Protein AF-A0A2Y8H278-F1 (afdb_monomer_lite)

Sequence (69 aa):
MPEKSLPEKKIVSVTVLLDSESNKKLIAAAKLSGHSKGVEAGLRLTHHLNTVPELGENSYWEILLPEDK

Foldseek 3Di:
DDDPDDPDDDDDDDDDDDDPVRLVVLVVQCVVVVHDSVVSVVVVVVVVVVPDPPQDPPNPPPVDDDPDD

Organism: Escherichia coli (NCBI:txid562)

pLDDT: mean 77.43, std 17.64, range [43.81, 97.62]

Radius of gyration: 16.71 Å; chains: 1; bounding box: 56×20×39 Å

InterPro domains:
  IPR008876 Relaxosome protein TraY [PF05509] (14-57)

Secondary structure (DSSP, 8-state):
----PPPP-----------HHHHHHHHHHHHHHT--HHHHHHHHHHHHHHHS----TTTTSTTS-PPP-

Structure (mmCIF, N/CA/C/O backbone):
data_AF-A0A2Y8H278-F1
#
_entry.id   AF-A0A2Y8H278-F1
#
loop_
_atom_site.group_PDB
_atom_site.id
_atom_site.type_symbol
_atom_site.label_atom_id
_atom_site.label_alt_id
_atom_site.label_comp_id
_atom_site.label_asym_id
_atom_site.label_entity_id
_atom_site.label_seq_id
_atom_site.pdbx_PDB_ins_code
_atom_site.Cartn_x
_atom_site.Cartn_y
_atom_site.Cartn_z
_atom_site.occupancy
_atom_site.B_iso_or_equiv
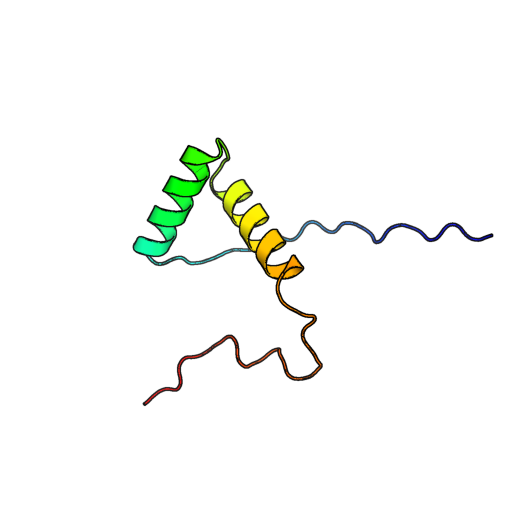_atom_site.auth_seq_id
_atom_site.auth_comp_id
_atom_site.auth_asym_id
_atom_site.auth_atom_id
_atom_site.pdbx_PDB_model_num
ATOM 1 N N . MET A 1 1 ? 41.370 2.572 -5.014 1.00 52.09 1 MET A N 1
ATOM 2 C CA . MET A 1 1 ? 40.075 1.943 -5.350 1.00 52.09 1 MET A CA 1
ATOM 3 C C . MET A 1 1 ? 39.000 2.965 -5.034 1.00 52.09 1 MET A C 1
ATOM 5 O O . MET A 1 1 ? 39.007 3.416 -3.897 1.00 52.09 1 MET A O 1
ATOM 9 N N . PRO A 1 2 ? 38.167 3.426 -5.979 1.00 55.78 2 PRO A N 1
ATOM 10 C CA . PRO A 1 2 ? 37.083 4.327 -5.614 1.00 55.78 2 PRO A CA 1
ATOM 11 C C . PRO A 1 2 ? 35.987 3.518 -4.910 1.00 55.78 2 PRO A C 1
ATOM 13 O O . PRO A 1 2 ? 35.531 2.499 -5.431 1.00 55.78 2 PRO A O 1
ATOM 16 N N . GLU A 1 3 ? 35.603 3.950 -3.710 1.00 57.50 3 GLU A N 1
ATOM 17 C CA . GLU A 1 3 ? 34.402 3.468 -3.031 1.00 57.50 3 GLU A CA 1
ATOM 18 C C . GLU A 1 3 ? 33.194 3.750 -3.926 1.00 57.50 3 GLU A C 1
ATOM 20 O O . GLU A 1 3 ? 32.938 4.886 -4.325 1.00 57.50 3 GLU A O 1
ATOM 25 N N . LYS A 1 4 ? 32.459 2.697 -4.280 1.00 57.00 4 LYS A N 1
ATOM 26 C CA . LYS A 1 4 ? 31.196 2.817 -5.001 1.00 57.00 4 LYS A CA 1
ATOM 27 C C . LYS A 1 4 ? 30.195 3.417 -4.010 1.00 57.00 4 LYS A C 1
ATOM 29 O O . LYS A 1 4 ? 29.753 2.718 -3.100 1.00 57.00 4 LYS A O 1
ATOM 34 N N . SER A 1 5 ? 29.902 4.711 -4.131 1.00 62.72 5 SER A N 1
ATOM 35 C CA . SER A 1 5 ? 28.909 5.368 -3.283 1.00 62.72 5 SER A CA 1
ATOM 36 C C . SER A 1 5 ? 27.569 4.644 -3.421 1.00 62.72 5 SER A C 1
ATOM 38 O O . SER A 1 5 ? 27.127 4.313 -4.524 1.00 62.72 5 SER A O 1
ATOM 40 N N . LEU A 1 6 ? 26.943 4.331 -2.286 1.00 61.75 6 LEU A N 1
ATOM 41 C CA . LEU A 1 6 ? 25.603 3.753 -2.281 1.00 61.75 6 LEU A CA 1
ATOM 42 C C . LEU A 1 6 ? 24.633 4.749 -2.938 1.00 61.75 6 LEU A C 1
ATOM 44 O O . LEU A 1 6 ? 24.770 5.953 -2.710 1.00 61.75 6 LEU A O 1
ATOM 48 N N . PRO A 1 7 ? 23.664 4.275 -3.742 1.00 64.81 7 PRO A N 1
ATOM 49 C CA . PRO A 1 7 ? 22.705 5.156 -4.393 1.00 64.81 7 PRO A CA 1
ATOM 50 C C . PRO A 1 7 ? 21.966 5.995 -3.344 1.00 64.81 7 PRO A C 1
ATOM 52 O O . PRO A 1 7 ? 21.523 5.477 -2.315 1.00 64.81 7 PRO A O 1
ATOM 55 N N . GLU A 1 8 ? 21.846 7.298 -3.601 1.00 78.12 8 GLU A N 1
ATOM 56 C CA . GLU A 1 8 ? 21.148 8.224 -2.711 1.00 78.12 8 GLU A CA 1
ATOM 57 C C . GLU A 1 8 ? 19.701 7.766 -2.495 1.00 78.12 8 GLU A C 1
ATOM 59 O O . GLU A 1 8 ? 18.909 7.660 -3.436 1.00 78.12 8 GLU A O 1
ATOM 64 N N . LYS A 1 9 ? 19.332 7.506 -1.237 1.00 73.00 9 LYS A N 1
ATOM 65 C CA . LYS A 1 9 ? 17.943 7.211 -0.879 1.00 73.00 9 LYS A CA 1
ATOM 66 C C . LYS A 1 9 ? 17.122 8.492 -0.991 1.00 73.00 9 LYS A C 1
ATOM 68 O O . LYS A 1 9 ? 17.307 9.417 -0.204 1.00 73.00 9 LYS A O 1
ATOM 73 N N . LYS A 1 10 ? 16.185 8.529 -1.939 1.00 78.75 10 LYS A N 1
ATOM 74 C CA . LYS A 1 10 ? 15.204 9.612 -2.076 1.00 78.75 10 LYS A CA 1
ATOM 75 C C . LYS A 1 10 ? 13.891 9.217 -1.411 1.00 78.75 10 LYS A C 1
ATOM 77 O O . LYS A 1 10 ? 13.387 8.118 -1.629 1.00 78.75 10 LYS A O 1
ATOM 82 N N . ILE A 1 11 ? 13.334 10.121 -0.608 1.00 77.94 11 ILE A N 1
ATOM 83 C CA . ILE A 1 11 ? 11.983 9.961 -0.067 1.00 77.94 11 ILE A CA 1
ATOM 84 C C . ILE A 1 11 ? 10.998 10.288 -1.189 1.00 77.94 11 ILE A C 1
ATOM 86 O O . ILE A 1 11 ? 11.018 11.392 -1.730 1.00 77.94 11 ILE A O 1
ATOM 90 N N . VAL A 1 12 ? 10.136 9.331 -1.526 1.00 77.19 12 VAL A N 1
ATOM 91 C CA . VAL A 1 12 ? 9.059 9.505 -2.506 1.00 77.19 12 VAL A CA 1
ATOM 92 C C . VAL A 1 12 ? 7.727 9.428 -1.769 1.00 77.19 12 VAL A C 1
ATOM 94 O O . VAL A 1 12 ? 7.501 8.504 -0.990 1.00 77.19 12 VAL A O 1
ATOM 97 N N . SER A 1 13 ? 6.849 10.404 -2.002 1.00 81.94 13 SER A N 1
ATOM 98 C CA . SER A 1 13 ? 5.466 10.367 -1.516 1.00 81.94 13 SER A CA 1
ATOM 99 C C . SER A 1 13 ? 4.556 9.842 -2.619 1.00 81.94 13 SER A C 1
ATOM 101 O O . SER A 1 13 ? 4.597 10.345 -3.738 1.00 81.94 13 SER A O 1
ATOM 103 N N . VAL A 1 14 ? 3.735 8.841 -2.302 1.00 80.88 14 VAL A N 1
ATOM 104 C CA . VAL A 1 14 ? 2.782 8.229 -3.238 1.00 80.88 14 VAL A CA 1
ATOM 105 C C . VAL A 1 14 ? 1.383 8.312 -2.636 1.00 80.88 14 VAL A C 1
ATOM 107 O O . VAL A 1 14 ? 1.180 7.962 -1.473 1.00 80.88 14 VAL A O 1
ATOM 110 N N . THR A 1 15 ? 0.409 8.761 -3.426 1.00 86.06 15 THR A N 1
ATOM 111 C CA . THR A 1 15 ? -1.014 8.721 -3.070 1.00 86.06 15 THR A CA 1
ATOM 112 C C . THR A 1 15 ? -1.690 7.621 -3.872 1.00 86.06 15 THR A C 1
ATOM 114 O O . THR A 1 15 ? -1.585 7.593 -5.093 1.00 86.06 15 THR A O 1
ATOM 117 N N . VAL A 1 16 ? -2.385 6.713 -3.187 1.00 82.25 16 VAL A N 1
ATOM 118 C CA . VAL A 1 16 ? -3.087 5.588 -3.814 1.00 82.25 16 VAL A CA 1
ATOM 119 C C . VAL A 1 16 ? -4.568 5.684 -3.476 1.00 82.25 16 VAL A C 1
ATOM 121 O O . VAL A 1 16 ? -4.936 5.773 -2.303 1.00 82.25 16 VAL A O 1
ATOM 124 N N . LEU A 1 17 ? -5.411 5.650 -4.505 1.00 88.19 17 LEU A N 1
ATOM 125 C CA . LEU A 1 17 ? -6.854 5.494 -4.358 1.00 88.19 17 LEU A CA 1
ATOM 126 C C . LEU A 1 17 ? -7.180 4.002 -4.336 1.00 88.19 17 LEU A C 1
ATOM 128 O O . LEU A 1 17 ? -6.756 3.256 -5.213 1.00 88.19 17 LEU A O 1
ATOM 132 N N . LEU A 1 18 ? -7.915 3.569 -3.316 1.00 89.38 18 LEU A N 1
ATOM 133 C CA . LEU A 1 18 ? -8.350 2.185 -3.163 1.00 89.38 18 LEU A CA 1
ATOM 134 C C . LEU A 1 18 ? -9.870 2.143 -3.154 1.00 89.38 18 LEU A C 1
ATOM 136 O O . LEU A 1 18 ? -10.509 2.963 -2.489 1.00 89.38 18 LEU A O 1
ATOM 140 N N . ASP A 1 19 ? -10.436 1.146 -3.828 1.00 93.38 19 ASP A N 1
ATOM 141 C CA . ASP A 1 19 ? -11.830 0.785 -3.612 1.00 93.38 19 ASP A CA 1
ATOM 142 C C . ASP A 1 19 ? -12.054 0.318 -2.155 1.00 93.38 19 ASP A C 1
ATOM 144 O O . ASP A 1 19 ? -11.117 0.062 -1.386 1.00 93.38 19 ASP A O 1
ATOM 148 N N . SER A 1 20 ? -13.323 0.210 -1.761 1.00 95.00 20 SER A N 1
ATOM 149 C CA . SER A 1 20 ? -13.707 -0.151 -0.391 1.00 95.00 20 SER A CA 1
ATOM 150 C C . SER A 1 20 ? -13.164 -1.518 0.048 1.00 95.00 20 SER A C 1
ATOM 152 O O . SER A 1 20 ? -12.699 -1.663 1.182 1.00 95.00 20 SER A O 1
ATOM 154 N N . GLU A 1 21 ? -13.168 -2.510 -0.841 1.00 95.75 21 GLU A N 1
ATOM 155 C CA . GLU A 1 21 ? -12.726 -3.874 -0.543 1.00 95.75 21 GLU A CA 1
ATOM 156 C C . GLU A 1 21 ? -11.203 -3.946 -0.394 1.00 95.75 21 GLU A C 1
ATOM 158 O O . GLU A 1 21 ? -10.685 -4.492 0.586 1.00 95.75 21 GLU A O 1
ATOM 163 N N . SER A 1 22 ? -10.471 -3.319 -1.310 1.00 93.94 22 SER A N 1
ATOM 164 C CA . SER A 1 22 ? -9.015 -3.180 -1.266 1.00 93.94 22 SER A CA 1
ATOM 165 C C . SER A 1 22 ? -8.562 -2.422 -0.013 1.00 93.94 22 SER A C 1
ATOM 167 O O . SER A 1 22 ? -7.618 -2.832 0.671 1.00 93.94 22 SER A O 1
ATOM 169 N N . ASN A 1 23 ? -9.286 -1.367 0.365 1.00 95.19 23 ASN A N 1
ATOM 170 C CA . ASN A 1 23 ? -9.028 -0.621 1.591 1.00 95.19 23 ASN A CA 1
ATOM 171 C C . ASN A 1 23 ? -9.236 -1.475 2.857 1.00 95.19 23 ASN A C 1
ATOM 173 O O . ASN A 1 23 ? -8.401 -1.436 3.765 1.00 95.19 23 ASN A O 1
ATOM 177 N N . LYS A 1 24 ? -10.310 -2.277 2.920 1.00 97.44 24 LYS A N 1
ATOM 178 C CA . LYS A 1 24 ? -10.558 -3.205 4.041 1.00 97.44 24 LYS A CA 1
ATOM 179 C C . LYS A 1 24 ? -9.438 -4.234 4.175 1.00 97.44 24 LYS A C 1
ATOM 181 O O . LYS A 1 24 ? -8.952 -4.451 5.286 1.00 97.44 24 LYS A O 1
ATOM 186 N N . LYS A 1 25 ? -8.992 -4.820 3.058 1.00 96.69 25 LYS A N 1
ATOM 187 C CA . LYS A 1 25 ? -7.872 -5.777 3.035 1.00 96.69 25 LYS A CA 1
ATOM 188 C C . LYS A 1 25 ? -6.588 -5.151 3.577 1.00 96.69 25 LYS A C 1
ATOM 190 O O . LYS A 1 25 ? -5.929 -5.757 4.420 1.00 96.69 25 LYS A O 1
ATOM 195 N N . LEU A 1 26 ? -6.266 -3.925 3.158 1.00 95.62 26 LEU A N 1
ATOM 196 C CA . LEU A 1 26 ? -5.089 -3.210 3.653 1.00 95.62 26 LEU A CA 1
ATOM 197 C C . LEU A 1 26 ? -5.182 -2.914 5.159 1.00 95.62 26 LEU A C 1
ATOM 199 O O . LEU A 1 26 ? -4.205 -3.099 5.879 1.00 95.62 26 LEU A O 1
ATOM 203 N N . ILE A 1 27 ? -6.351 -2.493 5.654 1.00 97.06 27 ILE A N 1
ATOM 204 C CA . ILE A 1 27 ? -6.566 -2.248 7.090 1.00 97.06 27 ILE A CA 1
ATOM 205 C C . ILE A 1 27 ? -6.406 -3.541 7.897 1.00 97.06 27 ILE A C 1
ATOM 207 O O . ILE A 1 27 ? -5.771 -3.525 8.950 1.00 97.06 27 ILE A O 1
ATOM 211 N N . ALA A 1 28 ? -6.972 -4.653 7.424 1.00 97.62 28 ALA A N 1
ATOM 212 C CA . ALA A 1 28 ? -6.842 -5.945 8.091 1.00 97.62 28 ALA A CA 1
ATOM 213 C C . ALA A 1 28 ? -5.377 -6.402 8.147 1.00 97.62 28 ALA A C 1
ATOM 215 O O . ALA A 1 28 ? -4.902 -6.788 9.211 1.00 97.62 28 ALA A O 1
ATOM 216 N N . ALA A 1 29 ? -4.650 -6.280 7.034 1.00 96.81 29 ALA A N 1
ATOM 217 C CA . ALA A 1 29 ? -3.227 -6.590 6.976 1.00 96.81 29 ALA A CA 1
ATOM 218 C C . ALA A 1 29 ? -2.405 -5.743 7.954 1.00 96.81 29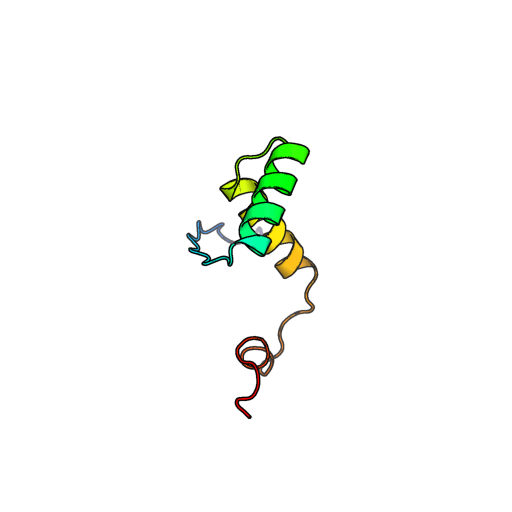 ALA A C 1
ATOM 220 O O . ALA A 1 29 ? -1.649 -6.302 8.740 1.00 96.81 29 ALA A O 1
ATOM 221 N N . ALA A 1 30 ? -2.618 -4.424 7.965 1.00 97.31 30 ALA A N 1
ATOM 222 C CA . ALA A 1 30 ? -1.920 -3.510 8.867 1.00 97.31 30 ALA A CA 1
ATOM 223 C C . ALA A 1 30 ? -2.178 -3.848 10.347 1.00 97.31 30 ALA A C 1
ATOM 225 O O . ALA A 1 30 ? -1.261 -3.823 11.164 1.00 97.31 30 ALA A O 1
ATOM 226 N N . LYS A 1 31 ? -3.416 -4.229 10.695 1.00 97.38 31 LYS A N 1
ATOM 227 C CA . LYS A 1 31 ? -3.753 -4.692 12.051 1.00 97.38 31 LYS A CA 1
ATOM 228 C C . LYS A 1 31 ? -3.027 -5.986 12.418 1.00 97.38 31 LYS A C 1
ATOM 230 O O . LYS A 1 31 ? -2.539 -6.092 13.536 1.00 97.38 31 LYS A O 1
ATOM 235 N N . LEU A 1 32 ? -2.967 -6.951 11.500 1.00 96.75 32 LEU A N 1
ATOM 236 C CA . LEU A 1 32 ? -2.301 -8.237 11.730 1.00 96.75 32 LEU A CA 1
ATOM 237 C C . LEU A 1 32 ? -0.779 -8.092 11.847 1.00 96.75 32 LEU A C 1
ATOM 239 O O . LEU A 1 32 ? -0.171 -8.799 12.644 1.00 96.75 32 LEU A O 1
ATOM 243 N N . SER A 1 33 ? -0.170 -7.183 11.082 1.00 94.62 33 SER A N 1
ATOM 244 C CA . SER A 1 33 ? 1.273 -6.920 11.128 1.00 94.62 33 SER A CA 1
ATOM 245 C C . SER A 1 33 ? 1.693 -5.974 12.259 1.00 94.62 33 SER A C 1
ATOM 247 O O . SER A 1 33 ? 2.882 -5.854 12.539 1.00 94.62 33 SER A O 1
ATOM 249 N N . GLY A 1 34 ? 0.742 -5.303 12.921 1.00 96.62 34 GLY A N 1
ATOM 250 C CA . GLY A 1 34 ? 1.033 -4.292 13.943 1.00 96.62 34 GLY A CA 1
ATOM 251 C C . GLY A 1 34 ? 1.566 -2.973 13.369 1.00 96.62 34 GLY A C 1
ATOM 252 O O . GLY A 1 34 ? 2.127 -2.1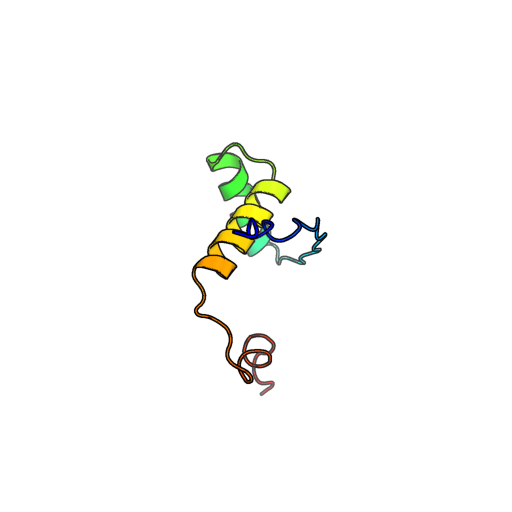61 14.103 1.00 96.62 34 GLY A O 1
ATOM 253 N N . HIS A 1 35 ? 1.402 -2.744 12.066 1.00 95.00 35 HIS A N 1
ATOM 254 C CA . HIS A 1 35 ? 1.866 -1.541 11.382 1.00 95.00 35 HIS A CA 1
ATOM 255 C C . HIS A 1 35 ? 0.775 -0.477 11.248 1.00 95.00 35 HIS A C 1
ATOM 257 O O . HIS A 1 35 ? -0.428 -0.745 11.273 1.00 95.00 35 HIS A O 1
ATOM 263 N N . SER A 1 36 ? 1.201 0.767 11.010 1.00 95.81 36 SER A N 1
ATOM 264 C CA . SER A 1 36 ? 0.287 1.771 10.474 1.00 95.81 36 SER A CA 1
ATOM 265 C C . SER A 1 36 ? -0.092 1.410 9.035 1.00 95.81 36 SER A C 1
ATOM 267 O O . SER A 1 36 ? 0.672 0.783 8.297 1.00 95.81 36 SER A O 1
ATOM 269 N N . LYS A 1 37 ? -1.270 1.860 8.602 1.00 93.31 37 LYS A N 1
ATOM 270 C CA . LYS A 1 37 ? -1.771 1.604 7.246 1.00 93.31 37 LYS A CA 1
ATOM 271 C C . LYS A 1 37 ? -0.795 2.067 6.152 1.00 93.31 37 LYS A C 1
ATOM 273 O O . LYS A 1 37 ? -0.640 1.382 5.148 1.00 93.31 37 LYS A O 1
ATOM 278 N N . GLY A 1 38 ? -0.145 3.218 6.349 1.00 91.62 38 GLY A N 1
ATOM 279 C CA . GLY A 1 38 ? 0.823 3.765 5.393 1.00 91.62 38 GLY A CA 1
ATOM 280 C C . GLY A 1 38 ? 2.105 2.936 5.305 1.00 91.62 38 GLY A C 1
ATOM 281 O O . GLY A 1 38 ? 2.593 2.687 4.206 1.00 91.62 38 GLY A O 1
ATOM 282 N N . VAL A 1 39 ? 2.607 2.448 6.445 1.00 92.88 39 VAL A N 1
ATOM 283 C CA . VAL A 1 39 ? 3.785 1.566 6.485 1.00 92.88 39 VAL A CA 1
ATOM 284 C C . VAL A 1 39 ? 3.488 0.245 5.782 1.00 92.88 39 VAL A C 1
ATOM 286 O O . VAL A 1 39 ? 4.253 -0.168 4.917 1.00 92.88 39 VAL A O 1
ATOM 289 N N . GLU A 1 40 ? 2.345 -0.375 6.078 1.00 95.44 40 GLU A N 1
ATOM 290 C CA . GLU A 1 40 ? 1.924 -1.615 5.418 1.00 95.44 40 GLU A CA 1
ATOM 291 C C . GLU A 1 40 ? 1.777 -1.433 3.896 1.00 95.44 40 GLU A C 1
ATOM 293 O O . GLU A 1 40 ? 2.216 -2.285 3.123 1.00 95.44 40 GLU A O 1
ATOM 298 N N . ALA A 1 41 ? 1.213 -0.306 3.448 1.00 92.56 41 ALA A N 1
ATOM 299 C CA . ALA A 1 41 ? 1.100 0.009 2.024 1.00 92.56 41 ALA A CA 1
ATOM 300 C C . ALA A 1 41 ? 2.477 0.143 1.354 1.00 92.56 41 ALA A C 1
ATOM 302 O O . ALA A 1 41 ? 2.709 -0.452 0.301 1.00 92.56 41 ALA A O 1
ATOM 303 N N . GLY A 1 42 ? 3.403 0.874 1.982 1.00 90.56 42 GLY A N 1
ATOM 304 C CA . GLY A 1 42 ? 4.768 1.047 1.485 1.00 90.56 42 GLY A CA 1
ATOM 305 C C . GLY A 1 42 ? 5.543 -0.270 1.411 1.00 90.56 42 GLY A C 1
ATOM 306 O O . GLY A 1 42 ? 6.184 -0.543 0.397 1.00 90.56 42 GLY A O 1
ATOM 307 N N . LEU A 1 43 ? 5.438 -1.121 2.436 1.00 91.44 43 LEU A N 1
ATOM 308 C CA . LEU A 1 43 ? 6.056 -2.451 2.448 1.00 91.44 43 LEU A CA 1
ATOM 309 C C . LEU A 1 43 ? 5.521 -3.337 1.322 1.00 91.44 43 LEU A C 1
ATOM 311 O O . LEU A 1 43 ? 6.304 -3.978 0.626 1.00 91.44 43 LEU A O 1
ATOM 315 N N . ARG A 1 44 ? 4.203 -3.340 1.102 1.00 90.50 44 ARG A N 1
ATOM 316 C CA . ARG A 1 44 ? 3.574 -4.117 0.025 1.00 90.50 44 ARG A CA 1
ATOM 317 C C . ARG A 1 44 ? 3.975 -3.625 -1.359 1.00 90.50 44 ARG A C 1
ATOM 319 O O . ARG A 1 44 ? 4.306 -4.448 -2.205 1.00 90.50 44 ARG A O 1
ATOM 326 N N . LEU A 1 45 ? 3.995 -2.309 -1.572 1.00 88.25 45 LEU A N 1
ATOM 327 C CA . LEU A 1 45 ? 4.472 -1.717 -2.823 1.00 88.25 45 LEU A CA 1
ATOM 328 C C . LEU A 1 45 ? 5.946 -2.065 -3.064 1.00 88.25 45 LEU A C 1
ATOM 330 O O . LEU A 1 45 ? 6.306 -2.493 -4.152 1.00 88.25 45 LEU A O 1
ATOM 334 N N . THR A 1 46 ? 6.782 -1.959 -2.030 1.00 86.06 46 THR A N 1
ATOM 335 C CA . THR A 1 46 ? 8.211 -2.298 -2.104 1.00 86.06 46 THR A CA 1
ATOM 336 C C . THR A 1 46 ? 8.415 -3.776 -2.424 1.00 86.06 46 THR A C 1
ATOM 338 O O . THR A 1 46 ? 9.213 -4.122 -3.288 1.00 86.06 46 THR A O 1
ATOM 341 N N . HIS A 1 47 ? 7.679 -4.660 -1.749 1.00 87.75 47 HIS A N 1
ATOM 342 C CA . HIS A 1 47 ? 7.716 -6.092 -2.018 1.00 87.75 47 HIS A CA 1
ATOM 343 C C . HIS A 1 47 ? 7.296 -6.399 -3.457 1.00 87.75 47 HIS A C 1
ATOM 345 O O . HIS A 1 47 ? 7.978 -7.156 -4.140 1.00 87.75 47 HIS A O 1
ATOM 351 N N . HIS A 1 48 ? 6.220 -5.774 -3.936 1.00 85.25 48 HIS A N 1
ATOM 352 C CA . HIS A 1 48 ? 5.769 -5.933 -5.313 1.00 85.25 48 HIS A CA 1
ATOM 353 C C . HIS A 1 48 ? 6.842 -5.479 -6.313 1.00 85.25 48 HIS A C 1
ATOM 355 O O . HIS A 1 48 ? 7.233 -6.255 -7.173 1.00 85.25 48 HIS A O 1
ATOM 361 N N . LEU A 1 49 ? 7.412 -4.283 -6.143 1.00 80.31 49 LEU A N 1
ATOM 362 C CA . LEU A 1 49 ? 8.462 -3.767 -7.030 1.00 80.31 49 LEU A CA 1
ATOM 363 C C . LEU A 1 49 ? 9.744 -4.616 -7.024 1.00 80.31 49 LEU A C 1
ATOM 365 O O . LEU A 1 49 ? 10.426 -4.677 -8.037 1.00 80.31 49 LEU A O 1
ATOM 369 N N . ASN A 1 50 ? 10.063 -5.289 -5.914 1.00 80.75 50 ASN A N 1
ATOM 370 C CA . ASN A 1 50 ? 11.211 -6.201 -5.827 1.00 80.75 50 ASN A CA 1
ATOM 371 C C . ASN A 1 50 ? 10.927 -7.612 -6.373 1.00 80.75 50 ASN A C 1
ATOM 373 O O . ASN A 1 50 ? 11.856 -8.404 -6.511 1.00 80.75 50 ASN A O 1
ATOM 377 N N . THR A 1 51 ? 9.659 -7.966 -6.604 1.00 78.88 51 THR A N 1
ATOM 378 C CA . THR A 1 51 ? 9.249 -9.301 -7.081 1.00 78.88 51 THR A CA 1
ATOM 379 C C . THR A 1 51 ? 8.772 -9.294 -8.529 1.00 78.88 51 THR A C 1
ATOM 381 O O . THR A 1 51 ? 8.786 -10.341 -9.174 1.00 78.88 51 THR A O 1
ATOM 384 N N . VAL A 1 52 ? 8.377 -8.133 -9.056 1.00 70.12 52 VAL A N 1
ATOM 385 C CA . VAL A 1 52 ? 8.093 -7.939 -10.479 1.00 70.12 52 VAL A CA 1
ATOM 386 C C . VAL A 1 52 ? 9.423 -7.930 -11.251 1.00 70.12 52 VAL A C 1
ATOM 388 O O . VAL A 1 52 ? 10.340 -7.214 -10.845 1.00 70.12 52 VAL A O 1
ATOM 391 N N . PRO A 1 53 ? 9.571 -8.726 -12.330 1.00 60.31 53 PRO A N 1
ATOM 392 C CA . PRO A 1 53 ? 10.774 -8.704 -13.159 1.00 60.31 53 PRO A CA 1
ATOM 393 C C . PRO A 1 53 ? 11.001 -7.306 -13.739 1.00 60.31 53 PRO A C 1
ATOM 395 O O . PRO A 1 53 ? 10.03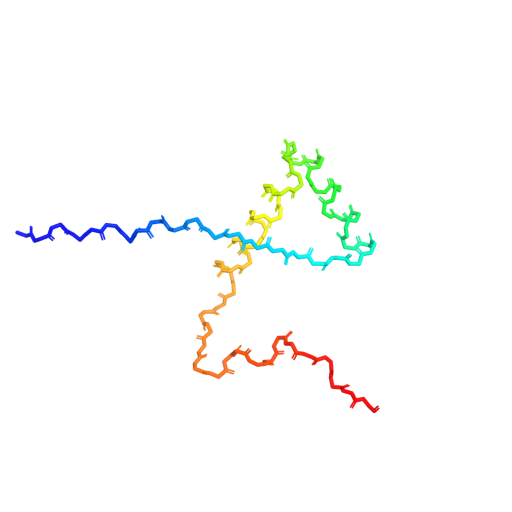9 -6.587 -14.008 1.00 60.31 53 PRO A O 1
ATOM 398 N N . GLU A 1 54 ? 12.270 -6.926 -13.916 1.00 64.12 54 GLU A N 1
ATOM 399 C CA . GLU A 1 54 ? 12.649 -5.628 -14.481 1.00 64.12 54 GLU A CA 1
ATOM 400 C C . GLU A 1 54 ? 11.812 -5.318 -15.728 1.00 64.12 54 GLU A C 1
ATOM 402 O O . GLU A 1 54 ? 11.778 -6.085 -16.692 1.00 64.12 54 GLU A O 1
ATOM 407 N N . LEU A 1 55 ? 11.096 -4.195 -15.667 1.00 59.91 55 LEU A N 1
ATOM 408 C CA . LEU A 1 55 ? 10.304 -3.674 -16.769 1.00 59.91 55 LEU A CA 1
ATOM 409 C C . LEU A 1 55 ? 11.263 -3.371 -17.930 1.00 59.91 55 LEU A C 1
ATOM 411 O O . LEU A 1 55 ? 12.135 -2.512 -17.804 1.00 59.91 55 LEU A O 1
ATOM 415 N N . GLY A 1 56 ? 11.121 -4.090 -19.046 1.00 58.56 56 GLY A N 1
ATOM 416 C CA . GLY A 1 56 ? 11.833 -3.771 -20.283 1.00 58.56 56 GLY A CA 1
ATOM 417 C C . GLY A 1 56 ? 11.304 -2.471 -20.897 1.00 58.56 56 GLY A C 1
ATOM 418 O O . GLY A 1 56 ? 10.297 -1.929 -20.439 1.00 58.56 56 GLY A O 1
ATOM 419 N N . GLU A 1 57 ? 11.933 -1.987 -21.975 1.00 57.34 57 GLU A N 1
ATOM 420 C CA . GLU A 1 57 ? 11.565 -0.721 -22.648 1.00 57.34 57 GLU A CA 1
ATOM 421 C C . GLU A 1 57 ? 10.064 -0.599 -22.999 1.00 57.34 57 GLU A C 1
ATOM 423 O O . GLU A 1 57 ? 9.549 0.511 -23.106 1.00 57.34 57 GLU A O 1
ATOM 428 N N . ASN A 1 58 ? 9.335 -1.719 -23.094 1.00 55.78 58 ASN A N 1
ATOM 429 C CA . ASN A 1 58 ? 7.920 -1.771 -23.474 1.00 55.78 58 ASN A CA 1
ATOM 430 C C . 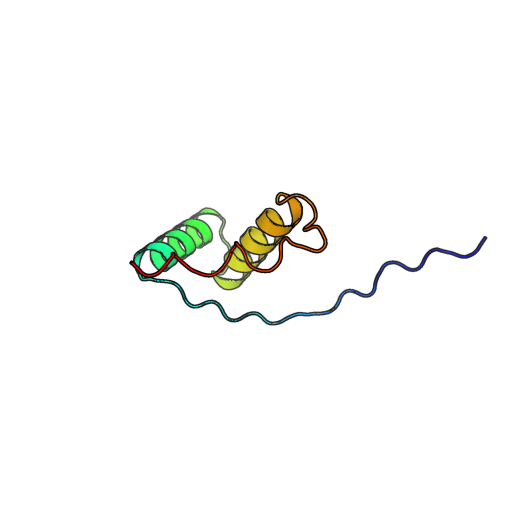ASN A 1 58 ? 6.942 -2.078 -22.325 1.00 55.78 58 ASN A C 1
ATOM 432 O O . ASN A 1 58 ? 5.740 -2.167 -22.557 1.00 55.78 58 ASN A O 1
ATOM 436 N N . SER A 1 59 ? 7.401 -2.245 -21.085 1.00 56.78 59 SER A N 1
ATOM 437 C CA . SER A 1 59 ? 6.536 -2.734 -19.996 1.00 56.78 59 SER A CA 1
ATOM 438 C C . SER A 1 59 ? 5.735 -1.634 -19.275 1.00 56.78 59 SER A C 1
ATOM 440 O O . SER A 1 59 ? 5.062 -1.909 -18.285 1.00 56.78 59 SER A O 1
ATOM 442 N N . TYR A 1 60 ? 5.801 -0.383 -19.744 1.00 52.81 60 TYR A N 1
ATOM 443 C CA . TYR A 1 60 ? 5.232 0.777 -19.043 1.00 52.81 60 TYR A CA 1
ATOM 444 C C . TYR A 1 60 ? 3.727 1.004 -19.284 1.00 52.81 60 TYR A C 1
ATOM 446 O O . TYR A 1 60 ? 3.108 1.761 -18.541 1.00 52.81 60 TYR A O 1
ATOM 454 N N . TRP A 1 61 ? 3.127 0.353 -20.289 1.00 47.66 61 TRP A N 1
ATOM 455 C CA . TRP A 1 61 ? 1.760 0.668 -20.736 1.00 47.66 61 TRP A CA 1
ATOM 456 C C . TRP A 1 61 ? 0.717 -0.428 -20.487 1.00 47.66 61 TRP A C 1
ATOM 458 O O . TRP A 1 61 ? -0.465 -0.118 -20.421 1.00 47.66 61 TRP A O 1
ATOM 468 N N . GLU A 1 62 ? 1.113 -1.684 -20.271 1.00 49.97 62 GLU A N 1
ATOM 469 C CA . GLU A 1 62 ? 0.144 -2.792 -20.154 1.00 49.97 62 GLU A CA 1
ATOM 470 C C . GLU A 1 62 ? -0.479 -2.950 -18.754 1.00 49.97 62 GLU A C 1
ATOM 472 O O . GLU A 1 62 ? -1.412 -3.727 -18.571 1.00 49.97 62 GLU A O 1
ATOM 477 N N . ILE A 1 63 ? -0.003 -2.210 -17.745 1.00 54.69 63 ILE A N 1
ATOM 478 C CA . ILE A 1 63 ? -0.532 -2.308 -16.370 1.00 54.69 63 ILE A CA 1
ATOM 479 C C . ILE A 1 63 ? -1.755 -1.397 -16.162 1.00 54.69 63 ILE A C 1
ATOM 481 O O . ILE A 1 63 ? -2.512 -1.573 -15.207 1.00 54.69 63 ILE A O 1
ATOM 485 N N . LEU A 1 64 ? -1.992 -0.436 -17.056 1.00 45.94 64 LEU A N 1
ATOM 486 C CA . LEU A 1 64 ? -3.059 0.547 -16.908 1.00 45.94 64 LEU A CA 1
ATOM 487 C C . LEU A 1 64 ? -3.902 0.580 -18.176 1.00 45.94 64 LEU A C 1
ATOM 489 O O . LEU A 1 64 ? -3.638 1.380 -19.063 1.00 45.94 64 LEU A O 1
ATOM 493 N N . LEU A 1 65 ? -4.899 -0.300 -18.236 1.00 45.75 65 LEU A N 1
ATOM 494 C CA . LEU A 1 65 ? -6.308 -0.022 -18.558 1.00 45.75 65 LEU A CA 1
ATOM 495 C C . LEU A 1 65 ? -6.979 -1.356 -18.950 1.00 45.75 65 LEU A C 1
ATOM 497 O O . LEU A 1 65 ? -6.418 -2.103 -19.749 1.00 45.75 65 LEU A O 1
ATOM 501 N N . PRO A 1 66 ? -8.161 -1.700 -18.404 1.00 50.59 66 PRO A N 1
ATOM 502 C CA . PRO A 1 66 ? -9.003 -2.695 -19.057 1.00 50.59 66 PRO A CA 1
ATOM 503 C C . PRO A 1 66 ? -9.321 -2.190 -20.468 1.00 50.59 66 PRO A C 1
ATOM 505 O O . PRO A 1 66 ? -9.638 -1.013 -20.623 1.00 50.59 66 PRO A O 1
AT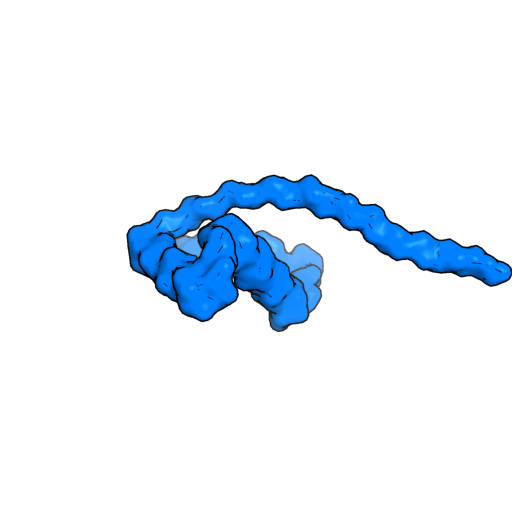OM 508 N N . GLU A 1 67 ? -9.235 -3.055 -21.480 1.00 54.44 67 GLU A N 1
ATOM 509 C CA . GLU A 1 67 ? -9.720 -2.704 -22.816 1.00 54.44 67 GLU A CA 1
ATOM 510 C C . GLU A 1 67 ? -11.202 -2.321 -22.719 1.00 54.44 67 GLU A C 1
ATOM 512 O O . GLU A 1 67 ? -12.037 -3.128 -22.293 1.00 54.44 67 GLU A O 1
ATOM 517 N N . ASP A 1 68 ? -11.515 -1.075 -23.079 1.00 55.09 68 ASP A N 1
ATOM 518 C CA . ASP A 1 68 ? -12.891 -0.626 -23.254 1.00 55.09 68 ASP A CA 1
ATOM 519 C C . ASP A 1 68 ? -13.542 -1.501 -24.342 1.00 55.09 68 ASP A C 1
ATOM 521 O O . ASP A 1 68 ? -13.038 -1.592 -25.463 1.00 55.09 68 ASP A O 1
ATOM 525 N N . LYS A 1 69 ? -14.639 -2.183 -23.989 1.00 43.81 69 LYS A N 1
ATOM 526 C CA . LYS A 1 69 ? -15.483 -2.940 -24.927 1.00 43.81 69 LYS A CA 1
ATOM 527 C C . LYS A 1 69 ? -16.510 -2.048 -25.606 1.00 43.81 69 LYS A C 1
ATOM 529 O O . LYS A 1 69 ? -17.112 -1.214 -24.894 1.00 43.81 69 LYS A O 1
#